Protein AF-A0A536YET8-F1 (afdb_monomer)

Foldseek 3Di:
DDDDDDPPPPPPPPQLDQDALVQKDCPPPDPVVSVVQRVVQQVVLLVQQQVPNDVHNNPRNSVSSNVSSVVSCVVVVIDGDDDPPD

pLDDT: mean 82.36, std 18.55, range [37.47, 97.88]

Structure (mmCIF, N/CA/C/O backbone):
data_AF-A0A536YET8-F1
#
_entry.id   AF-A0A536YET8-F1
#
loop_
_atom_site.group_PDB
_atom_site.id
_atom_site.type_symbol
_atom_site.label_atom_id
_atom_site.label_alt_id
_atom_site.label_comp_id
_atom_site.label_asym_id
_atom_site.label_entity_id
_atom_site.label_seq_id
_atom_site.pdbx_PDB_ins_code
_atom_site.Cartn_x
_atom_site.Cartn_y
_atom_site.Cartn_z
_atom_site.occupancy
_atom_site.B_iso_or_equiv
_atom_site.auth_seq_id
_atom_site.auth_comp_id
_atom_site.auth_asym_id
_atom_site.auth_atom_id
_atom_site.pdbx_PDB_model_num
ATOM 1 N N . MET A 1 1 ? -18.261 -30.785 -42.225 1.00 37.47 1 MET A N 1
ATOM 2 C CA . MET A 1 1 ? -17.484 -29.641 -42.746 1.00 37.47 1 MET A CA 1
ATOM 3 C C . MET A 1 1 ? -17.321 -28.639 -41.617 1.00 37.47 1 MET A C 1
ATOM 5 O O . MET A 1 1 ? -18.306 -28.328 -40.962 1.00 37.47 1 MET A O 1
ATOM 9 N N . LEU A 1 2 ? -16.072 -28.273 -41.330 1.00 46.66 2 LEU A N 1
ATOM 10 C CA . LEU A 1 2 ? -15.645 -27.356 -40.270 1.00 46.66 2 LEU A CA 1
ATOM 11 C C . LEU A 1 2 ? -16.185 -25.930 -40.472 1.00 46.66 2 LEU A C 1
ATOM 13 O O . LEU A 1 2 ? -16.163 -25.465 -41.606 1.00 46.66 2 LEU A O 1
ATOM 17 N N . ALA A 1 3 ? -16.521 -25.231 -39.376 1.00 44.75 3 ALA A N 1
ATOM 18 C CA . ALA A 1 3 ? -16.270 -23.788 -39.209 1.00 44.75 3 ALA A CA 1
ATOM 19 C C . ALA A 1 3 ? -16.529 -23.309 -37.754 1.00 44.75 3 ALA A C 1
ATOM 21 O O . ALA A 1 3 ? -17.606 -22.833 -37.418 1.00 44.75 3 ALA A O 1
ATOM 22 N N . LEU A 1 4 ? -15.517 -23.411 -36.888 1.00 57.25 4 LEU A N 1
ATOM 23 C CA . LEU A 1 4 ? -15.165 -22.363 -35.909 1.00 57.25 4 LEU A CA 1
ATOM 24 C C . LEU A 1 4 ? -13.885 -21.716 -36.481 1.00 57.25 4 LEU A C 1
ATOM 26 O O . LEU A 1 4 ? -13.134 -22.479 -37.096 1.00 57.25 4 LEU A O 1
ATOM 30 N N . PRO A 1 5 ? -13.558 -20.416 -36.288 1.00 56.44 5 PRO A N 1
ATOM 31 C CA . PRO A 1 5 ? -13.726 -19.689 -35.019 1.00 56.44 5 PRO A CA 1
ATOM 32 C C . PRO A 1 5 ? -13.941 -18.154 -35.137 1.00 56.44 5 PRO A C 1
ATOM 34 O O . PRO A 1 5 ? -13.566 -17.522 -36.115 1.00 56.44 5 PRO A O 1
ATOM 37 N N . ALA A 1 6 ? -14.434 -17.511 -34.077 1.00 51.75 6 ALA A N 1
ATOM 38 C CA . ALA A 1 6 ? -14.138 -16.094 -33.817 1.00 51.75 6 ALA A CA 1
ATOM 39 C C . ALA A 1 6 ? -14.284 -15.797 -32.318 1.00 51.75 6 ALA A C 1
ATOM 41 O O . ALA A 1 6 ? -15.166 -15.058 -31.889 1.00 51.75 6 ALA A O 1
ATOM 42 N N . LEU A 1 7 ? -13.421 -16.410 -31.500 1.00 56.00 7 LEU A N 1
ATOM 43 C CA . LEU A 1 7 ? -13.189 -15.913 -30.146 1.00 56.00 7 LEU A CA 1
ATOM 44 C C . LEU A 1 7 ? -12.406 -14.600 -30.290 1.00 56.00 7 LEU A C 1
ATOM 46 O O . LEU A 1 7 ? -11.184 -14.600 -30.442 1.00 56.00 7 LEU A O 1
ATOM 50 N N . LEU A 1 8 ? -13.122 -13.478 -30.322 1.00 53.50 8 LEU A N 1
ATOM 51 C CA . LEU A 1 8 ? -12.529 -12.154 -30.185 1.00 53.50 8 LEU A CA 1
ATOM 52 C C . LEU A 1 8 ? -11.967 -12.053 -28.765 1.00 53.50 8 LEU A C 1
ATOM 54 O O . LEU A 1 8 ? -12.698 -11.837 -27.800 1.00 53.50 8 LEU A O 1
ATOM 58 N N . PHE A 1 9 ? -10.656 -12.257 -28.648 1.00 48.97 9 PHE A N 1
ATOM 59 C CA . PHE A 1 9 ? -9.878 -11.878 -27.479 1.00 48.97 9 PHE A CA 1
ATOM 60 C C . PHE A 1 9 ? -10.040 -10.372 -27.277 1.00 48.97 9 PHE A C 1
ATOM 62 O O . PHE A 1 9 ? -9.348 -9.568 -27.900 1.00 48.97 9 PHE A O 1
ATOM 69 N N . VAL A 1 10 ? -10.956 -9.978 -26.395 1.00 52.59 10 VAL A N 1
ATOM 70 C CA . VAL A 1 10 ? -10.928 -8.639 -25.818 1.00 52.59 10 VAL A CA 1
ATOM 71 C C . VAL A 1 10 ? -9.767 -8.654 -24.833 1.00 52.59 10 VAL A C 1
ATOM 73 O O . VAL A 1 10 ? -9.917 -8.986 -23.659 1.00 52.59 10 VAL A O 1
ATOM 76 N N . ILE A 1 11 ? -8.569 -8.366 -25.343 1.00 48.03 11 ILE A N 1
ATOM 77 C CA . ILE A 1 11 ? -7.432 -7.964 -24.524 1.00 48.03 11 ILE A CA 1
ATOM 78 C C . ILE A 1 11 ? -7.849 -6.613 -23.954 1.00 48.03 11 ILE A C 1
ATOM 80 O O . ILE A 1 11 ? -7.584 -5.564 -24.538 1.00 48.03 11 ILE A O 1
ATOM 84 N N . GLY A 1 12 ? -8.608 -6.638 -22.856 1.00 46.22 12 GLY A N 1
ATOM 85 C CA . GLY A 1 12 ? -8.803 -5.447 -22.053 1.00 46.22 12 GLY A CA 1
ATOM 86 C C . GLY A 1 12 ? -7.412 -4.898 -21.781 1.00 46.22 12 GLY A C 1
ATOM 87 O O . GLY A 1 12 ? -6.524 -5.661 -21.396 1.00 46.22 12 GLY A O 1
ATOM 88 N N . CYS A 1 13 ? -7.197 -3.613 -22.055 1.00 48.66 13 CYS A N 1
ATOM 89 C CA . CYS A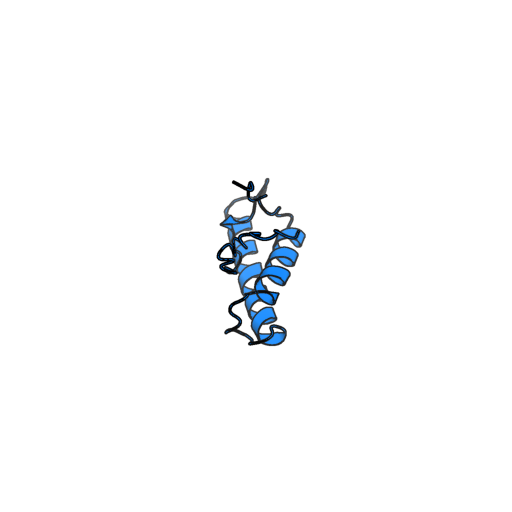 1 13 ? -6.004 -2.913 -21.616 1.00 48.66 13 CYS A CA 1
ATOM 90 C C . CYS A 1 13 ? -5.923 -3.074 -20.096 1.00 48.66 13 CYS A C 1
ATOM 92 O O . CYS A 1 13 ? -6.473 -2.269 -19.349 1.00 48.66 13 CYS A O 1
ATOM 94 N N . ALA A 1 14 ? -5.268 -4.137 -19.634 1.00 49.09 14 ALA A N 1
ATOM 95 C CA . ALA A 1 14 ? -4.866 -4.323 -18.260 1.00 49.09 14 ALA A CA 1
ATOM 96 C C . ALA A 1 14 ? -3.719 -3.343 -18.038 1.00 49.09 14 ALA A C 1
ATOM 98 O O . ALA A 1 14 ? -2.550 -3.721 -17.955 1.00 49.09 14 ALA A O 1
ATOM 99 N N . THR A 1 15 ? -4.048 -2.049 -18.018 1.00 51.06 15 THR A N 1
ATOM 100 C CA . THR A 1 15 ? -3.163 -1.046 -17.459 1.00 51.06 15 THR A CA 1
ATOM 101 C C . THR A 1 15 ? -2.950 -1.510 -16.029 1.00 51.06 15 THR A C 1
ATOM 103 O O . THR A 1 15 ? -3.852 -1.518 -15.191 1.00 51.06 15 THR A O 1
ATOM 106 N N . SER A 1 16 ? -1.771 -2.066 -15.785 1.00 69.06 16 SER A N 1
ATOM 107 C CA . SER A 1 16 ? -1.416 -2.654 -14.503 1.00 69.06 16 SER A CA 1
ATOM 108 C C . SER A 1 16 ? -1.008 -1.507 -13.589 1.00 69.06 16 SER A C 1
ATOM 110 O O . SER A 1 16 ? 0.141 -1.397 -13.179 1.00 69.06 16 SER A O 1
ATOM 112 N N . ALA A 1 17 ? -1.935 -0.567 -13.399 1.00 83.69 17 ALA A N 1
ATOM 113 C CA . ALA A 1 17 ? -1.699 0.648 -12.653 1.00 83.69 17 ALA A CA 1
ATOM 114 C C . ALA A 1 17 ? -1.286 0.287 -11.224 1.00 83.69 17 ALA A C 1
ATOM 116 O O . ALA A 1 17 ? -1.767 -0.697 -10.644 1.00 83.69 17 ALA A O 1
ATOM 117 N N . ALA A 1 18 ? -0.384 1.091 -10.668 1.00 88.50 18 ALA A N 1
ATOM 118 C CA . ALA A 1 18 ? -0.072 1.031 -9.254 1.00 88.50 18 ALA A CA 1
ATOM 119 C C . ALA A 1 18 ? -1.350 1.284 -8.443 1.00 88.50 18 ALA A C 1
ATOM 121 O O . ALA A 1 18 ? -2.098 2.223 -8.722 1.00 88.50 18 ALA A O 1
ATOM 122 N N . ARG A 1 19 ? -1.596 0.437 -7.445 1.00 91.12 19 ARG A N 1
ATOM 123 C CA . ARG A 1 19 ? -2.699 0.593 -6.495 1.00 91.12 19 ARG A CA 1
ATOM 124 C C . ARG A 1 19 ? -2.546 1.875 -5.693 1.00 91.12 19 ARG A C 1
ATOM 126 O O . ARG A 1 19 ? -1.436 2.267 -5.330 1.00 91.12 19 ARG A O 1
ATOM 133 N N . THR A 1 20 ? -3.675 2.490 -5.374 1.00 93.44 20 THR A N 1
ATOM 134 C CA . THR A 1 20 ? -3.727 3.704 -4.555 1.00 93.44 20 THR A CA 1
ATOM 135 C C . THR A 1 20 ? -4.800 3.587 -3.478 1.00 93.44 20 THR A C 1
ATOM 137 O O . THR A 1 20 ? -5.596 2.646 -3.466 1.00 93.44 20 THR A O 1
ATOM 140 N N . ALA A 1 21 ? -4.865 4.581 -2.587 1.00 93.25 21 ALA A N 1
ATOM 141 C CA . ALA A 1 21 ? -5.927 4.699 -1.590 1.00 93.25 21 ALA A CA 1
ATOM 142 C C . ALA A 1 21 ? -7.341 4.642 -2.191 1.00 93.25 21 A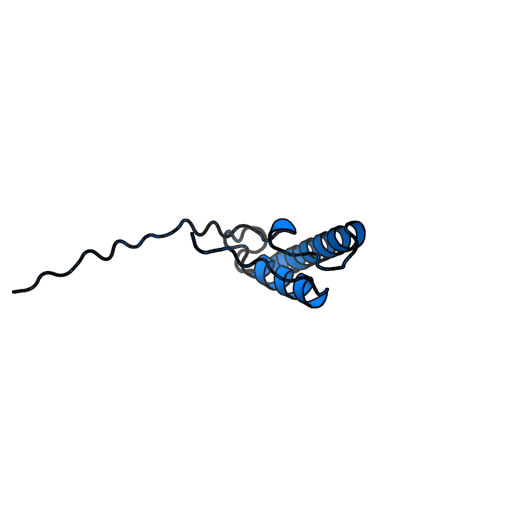LA A C 1
ATOM 144 O O . ALA A 1 21 ? -8.270 4.214 -1.509 1.00 93.25 21 ALA A O 1
ATOM 145 N N . ASP A 1 22 ? -7.524 5.056 -3.449 1.00 93.31 22 ASP A N 1
ATOM 146 C CA . ASP A 1 22 ? -8.842 5.074 -4.086 1.00 93.31 22 ASP A CA 1
ATOM 147 C C . ASP A 1 22 ? -9.393 3.668 -4.339 1.00 93.31 22 ASP A C 1
ATOM 149 O O . ASP A 1 22 ? -10.612 3.498 -4.417 1.00 93.31 22 ASP A O 1
ATOM 153 N N . ASP A 1 23 ? -8.522 2.656 -4.384 1.00 94.12 23 ASP A N 1
ATOM 154 C CA . ASP A 1 23 ? -8.905 1.250 -4.492 1.00 94.12 23 ASP A CA 1
ATOM 155 C C . ASP A 1 23 ? -9.390 0.654 -3.149 1.00 94.12 23 ASP A C 1
ATOM 157 O O . ASP A 1 23 ? -9.771 -0.519 -3.118 1.00 94.12 23 ASP A O 1
ATOM 161 N N . TYR A 1 24 ? -9.393 1.415 -2.043 1.00 95.12 24 TYR A N 1
ATOM 162 C 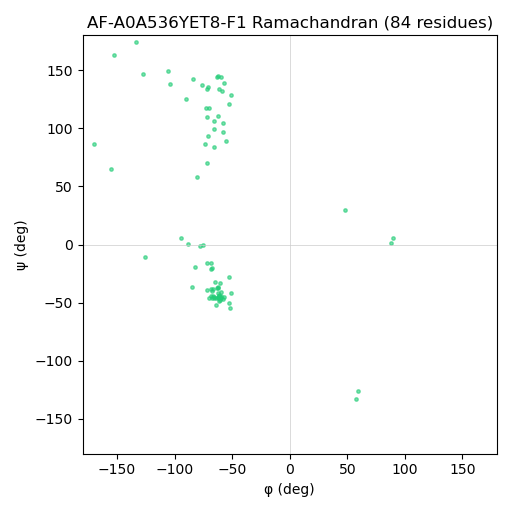CA . TYR A 1 24 ? -9.681 0.911 -0.691 1.00 95.12 24 TYR A CA 1
ATOM 163 C C . TYR A 1 24 ? -10.771 1.698 0.039 1.00 95.12 24 TYR A C 1
ATOM 165 O O . TYR A 1 24 ? -10.911 2.914 -0.101 1.00 95.12 24 TYR A O 1
ATOM 173 N N . GLU A 1 25 ? -11.537 0.977 0.852 1.00 94.94 25 GLU A N 1
ATOM 174 C CA . GLU A 1 25 ? -12.504 1.518 1.797 1.00 94.94 25 GLU A CA 1
ATOM 175 C C . GLU A 1 25 ? -11.832 1.775 3.156 1.00 94.94 25 GLU A C 1
ATOM 177 O O . GLU A 1 25 ? -11.275 0.840 3.746 1.00 94.94 25 GLU A O 1
ATOM 182 N N . PRO A 1 26 ? -11.906 3.008 3.696 1.00 92.94 26 PRO A N 1
ATOM 183 C CA . PRO A 1 26 ? -11.357 3.334 5.012 1.00 92.94 26 PRO A CA 1
ATOM 184 C C . PRO A 1 26 ? -12.173 2.739 6.173 1.00 92.94 26 PRO A C 1
ATOM 186 O O . PRO A 1 26 ? -11.688 2.691 7.304 1.00 92.94 26 PRO A O 1
ATOM 189 N N . GLY A 1 27 ? -13.412 2.296 5.924 1.00 90.44 27 GLY A N 1
ATOM 190 C CA . GLY A 1 27 ? -14.308 1.783 6.960 1.00 90.44 27 GLY A CA 1
ATOM 191 C C . GLY A 1 27 ? -14.575 2.827 8.048 1.00 90.44 27 GLY A C 1
ATOM 192 O O . GLY A 1 27 ? -14.979 3.949 7.756 1.00 90.44 27 GLY A O 1
ATOM 193 N N . SER A 1 28 ? -14.332 2.460 9.308 1.00 92.12 28 SER A N 1
ATOM 194 C CA . SER A 1 28 ? -14.482 3.348 10.469 1.00 92.12 28 SER A CA 1
ATOM 195 C C . SER A 1 28 ? -13.226 4.163 10.803 1.00 92.12 28 SER A C 1
ATOM 197 O O . SER A 1 28 ? -13.227 4.897 11.792 1.00 92.12 28 SER A O 1
ATOM 199 N N . ALA A 1 29 ? -12.134 4.023 10.043 1.00 94.38 29 ALA A N 1
ATOM 200 C CA . ALA A 1 29 ? -10.897 4.733 10.339 1.00 94.38 29 ALA A CA 1
ATOM 201 C C . ALA A 1 29 ? -11.038 6.241 10.054 1.00 94.38 29 ALA A C 1
ATOM 203 O O . ALA A 1 29 ? -11.532 6.627 8.988 1.00 94.38 29 ALA A O 1
ATOM 204 N N . PRO A 1 30 ? -10.552 7.122 10.949 1.00 95.75 30 PRO A N 1
ATOM 205 C CA . PRO A 1 30 ? -10.481 8.549 10.667 1.00 95.75 30 PRO A CA 1
ATOM 206 C C . PRO A 1 30 ? -9.661 8.821 9.404 1.00 95.75 30 PRO A C 1
ATOM 208 O O . PRO A 1 30 ? -8.587 8.246 9.211 1.00 95.75 30 PRO A O 1
ATOM 211 N N . ARG A 1 31 ? -10.120 9.761 8.569 1.00 93.88 31 ARG A N 1
ATOM 212 C CA . ARG A 1 31 ? -9.451 10.092 7.300 1.00 93.88 31 ARG A CA 1
ATOM 213 C C . ARG A 1 31 ? -7.945 10.381 7.442 1.00 93.88 31 ARG A C 1
ATOM 215 O O . ARG A 1 31 ? -7.198 9.874 6.607 1.00 93.88 31 ARG A O 1
ATOM 222 N N . PRO A 1 32 ? -7.464 11.119 8.465 1.00 96.00 32 PRO A N 1
ATOM 223 C CA . PRO A 1 32 ? -6.028 11.352 8.635 1.00 96.00 32 PRO A CA 1
ATOM 224 C C . PRO A 1 32 ? -5.225 10.065 8.867 1.00 96.00 32 PRO A C 1
ATOM 226 O O . PRO A 1 32 ? -4.123 9.926 8.341 1.00 96.00 32 PRO A O 1
ATOM 229 N N . GLN A 1 33 ? -5.789 9.112 9.615 1.00 96.38 33 GLN A N 1
ATOM 230 C CA . GLN A 1 33 ? -5.153 7.822 9.875 1.00 96.38 33 GLN A CA 1
ATOM 231 C C . GLN A 1 33 ? -5.075 6.989 8.590 1.00 96.38 33 GLN A C 1
ATOM 233 O O . GLN A 1 33 ? -4.000 6.513 8.237 1.00 96.38 33 GLN A O 1
ATOM 238 N N . PHE A 1 34 ? -6.175 6.920 7.835 1.00 97.19 34 PHE A N 1
ATOM 239 C CA . PHE A 1 34 ? -6.214 6.228 6.545 1.00 97.19 34 PHE A CA 1
ATOM 240 C C . PHE A 1 34 ? -5.173 6.762 5.553 1.00 97.19 34 PHE A C 1
ATOM 242 O O . PHE A 1 34 ? -4.466 5.985 4.916 1.00 97.19 34 PHE A O 1
ATOM 249 N N . VAL A 1 35 ? -5.041 8.088 5.440 1.00 96.25 35 VAL A N 1
ATOM 250 C CA . VAL A 1 35 ? -4.050 8.714 4.548 1.00 96.25 35 VAL A CA 1
ATOM 251 C C . VAL A 1 35 ? -2.626 8.350 4.970 1.00 96.25 35 VAL A C 1
ATOM 253 O O . VAL A 1 35 ? -1.826 7.940 4.129 1.00 96.25 35 VAL A O 1
ATOM 256 N N . LYS A 1 36 ? -2.324 8.435 6.270 1.00 97.19 36 LYS A N 1
ATOM 257 C CA . LYS A 1 36 ? -1.004 8.094 6.814 1.00 97.19 36 LYS A CA 1
ATOM 258 C C . LYS A 1 36 ? -0.634 6.630 6.560 1.00 97.19 36 LYS A C 1
ATOM 260 O O . LYS A 1 36 ? 0.506 6.340 6.180 1.00 97.19 36 LYS A O 1
ATOM 265 N N . ASP A 1 37 ? -1.577 5.718 6.764 1.00 97.06 37 ASP A N 1
ATOM 266 C CA . ASP A 1 37 ? -1.351 4.289 6.549 1.00 97.06 37 ASP A CA 1
ATOM 267 C C . ASP A 1 37 ? -1.167 3.980 5.066 1.00 97.06 37 ASP A C 1
ATOM 269 O O . ASP A 1 37 ? -0.200 3.315 4.702 1.00 97.06 37 ASP A O 1
ATOM 273 N N . ASN A 1 38 ? -2.006 4.556 4.200 1.00 96.38 38 ASN A N 1
ATOM 274 C CA . ASN A 1 38 ? -1.850 4.471 2.750 1.00 96.38 38 ASN A CA 1
ATOM 275 C C . ASN A 1 38 ? -0.449 4.899 2.290 1.00 96.38 38 ASN A C 1
ATOM 277 O O . ASN A 1 38 ? 0.207 4.170 1.547 1.00 96.38 38 ASN A O 1
ATOM 281 N N . GLU A 1 39 ? 0.034 6.062 2.733 1.00 97.31 39 GLU A N 1
ATOM 282 C CA . GLU A 1 39 ? 1.367 6.536 2.352 1.00 97.31 39 GLU A CA 1
ATOM 283 C C . GLU A 1 39 ? 2.474 5.604 2.849 1.00 97.31 39 GLU A C 1
ATOM 285 O O . GLU A 1 39 ? 3.477 5.386 2.167 1.00 97.31 39 GLU A O 1
ATOM 290 N N . THR A 1 40 ? 2.306 5.054 4.050 1.00 97.88 40 THR A N 1
ATOM 291 C CA . THR A 1 40 ? 3.260 4.111 4.636 1.00 97.88 40 THR A CA 1
ATOM 292 C C . THR A 1 40 ? 3.297 2.813 3.834 1.00 97.88 40 THR A C 1
ATOM 294 O O . THR A 1 40 ? 4.382 2.358 3.469 1.00 97.88 40 THR A O 1
ATOM 297 N N . CYS A 1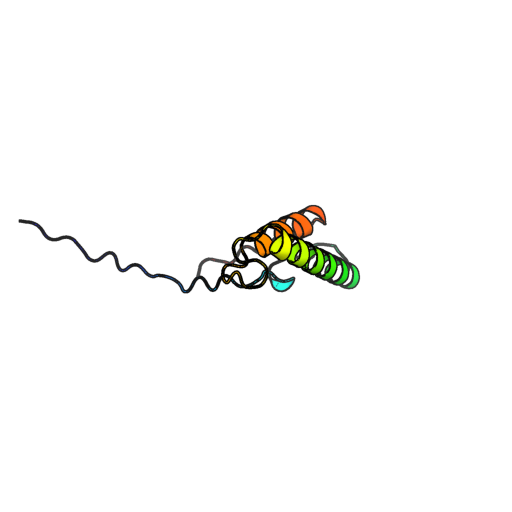 41 ? 2.132 2.278 3.465 1.00 97.56 41 CYS A N 1
ATOM 298 C CA . CYS A 1 41 ? 2.018 1.109 2.602 1.00 97.56 41 CYS A CA 1
ATOM 299 C C . CYS A 1 41 ? 2.605 1.359 1.206 1.00 97.56 41 CYS A C 1
ATOM 301 O O . CYS A 1 41 ? 3.336 0.511 0.699 1.00 97.56 41 CYS A O 1
ATOM 303 N N . ALA A 1 42 ? 2.365 2.528 0.603 1.00 96.88 42 ALA A N 1
ATOM 304 C CA . ALA A 1 42 ? 2.939 2.900 -0.692 1.00 96.88 42 ALA A CA 1
ATOM 305 C C . ALA A 1 42 ? 4.472 2.967 -0.652 1.00 96.88 42 ALA A C 1
ATOM 307 O O . ALA A 1 42 ? 5.147 2.421 -1.530 1.00 96.88 42 ALA A O 1
ATOM 308 N N . ARG A 1 43 ? 5.042 3.592 0.388 1.00 97.12 43 ARG A N 1
ATOM 309 C CA . ARG A 1 43 ? 6.498 3.657 0.580 1.00 97.12 43 ARG A CA 1
ATOM 310 C C . ARG A 1 43 ? 7.106 2.262 0.719 1.00 97.12 43 ARG A C 1
ATOM 312 O O . ARG A 1 43 ? 8.070 1.955 0.020 1.00 97.12 43 ARG A O 1
ATOM 319 N N . GLN A 1 44 ? 6.522 1.408 1.559 1.00 96.31 44 GLN A N 1
ATOM 320 C CA . GLN A 1 44 ? 7.025 0.048 1.760 1.00 96.31 44 GLN A CA 1
ATOM 321 C C . GLN A 1 44 ? 6.919 -0.792 0.480 1.00 96.31 44 GLN A C 1
ATOM 323 O O . GLN A 1 44 ? 7.902 -1.392 0.055 1.00 96.31 44 GLN A O 1
ATOM 328 N N . ALA A 1 4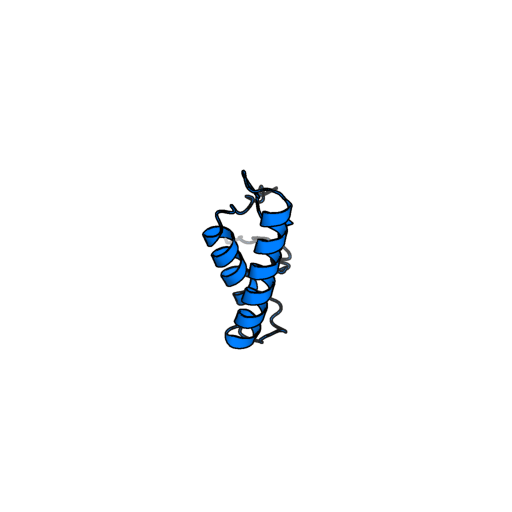5 ? 5.773 -0.746 -0.200 1.00 95.50 45 ALA A N 1
ATOM 329 C CA . ALA A 1 45 ? 5.564 -1.451 -1.460 1.00 95.50 45 ALA A CA 1
ATOM 330 C C . ALA A 1 45 ? 6.539 -1.007 -2.565 1.00 95.50 45 ALA A C 1
ATOM 332 O O . ALA A 1 45 ? 6.959 -1.825 -3.381 1.00 95.50 45 ALA A O 1
ATOM 333 N N . THR A 1 46 ? 6.940 0.268 -2.575 1.00 93.50 46 THR A N 1
ATOM 334 C CA . THR A 1 46 ? 7.957 0.793 -3.503 1.00 93.50 46 THR A CA 1
ATOM 335 C C . THR A 1 46 ? 9.335 0.197 -3.214 1.00 93.50 46 THR A C 1
ATOM 337 O O . THR A 1 46 ? 10.036 -0.226 -4.133 1.00 93.50 46 THR A O 1
ATOM 340 N N . ILE A 1 47 ? 9.720 0.119 -1.937 1.00 94.88 47 ILE A N 1
ATOM 341 C CA . ILE A 1 47 ? 10.973 -0.522 -1.512 1.00 94.88 47 ILE A CA 1
ATOM 342 C C . ILE A 1 47 ? 10.964 -2.005 -1.902 1.00 94.88 47 ILE A C 1
ATOM 344 O O . ILE A 1 47 ? 11.942 -2.503 -2.463 1.00 94.88 47 ILE A O 1
ATOM 348 N N . ASP A 1 48 ? 9.850 -2.696 -1.672 1.00 92.81 48 ASP A N 1
ATOM 349 C CA . ASP A 1 48 ? 9.715 -4.115 -1.994 1.00 92.81 48 ASP A CA 1
ATOM 350 C C . ASP A 1 48 ? 9.716 -4.373 -3.506 1.00 92.81 48 ASP A C 1
ATOM 352 O O . ASP A 1 48 ? 10.348 -5.323 -3.962 1.00 92.81 48 ASP A O 1
ATOM 356 N N . GLN A 1 49 ? 9.086 -3.509 -4.307 1.00 92.44 49 GLN A N 1
ATOM 357 C CA . GLN A 1 49 ? 9.162 -3.569 -5.769 1.00 92.44 49 GLN A CA 1
ATOM 358 C C . GLN A 1 49 ? 10.607 -3.422 -6.254 1.00 92.44 49 GLN A C 1
ATOM 360 O O . GLN A 1 49 ? 11.060 -4.210 -7.080 1.00 92.44 49 GLN A O 1
ATOM 365 N N . ARG A 1 50 ? 11.362 -2.459 -5.713 1.00 90.81 50 ARG A N 1
ATOM 366 C CA . ARG A 1 50 ? 12.780 -2.270 -6.060 1.00 90.81 50 ARG A CA 1
ATOM 367 C C . ARG A 1 50 ? 13.638 -3.479 -5.688 1.00 90.81 50 ARG A C 1
ATOM 369 O O . ARG A 1 50 ? 14.576 -3.801 -6.409 1.00 90.81 50 ARG A O 1
ATOM 376 N N . ARG A 1 51 ? 13.332 -4.136 -4.566 1.00 90.31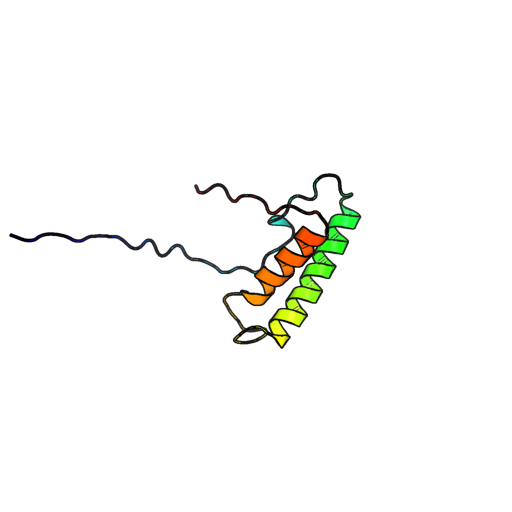 51 ARG A N 1
ATOM 377 C CA . ARG A 1 51 ? 14.129 -5.248 -4.031 1.00 90.31 51 ARG A CA 1
ATOM 378 C C . ARG A 1 51 ? 13.772 -6.609 -4.630 1.00 90.31 51 ARG A C 1
ATOM 380 O O . ARG A 1 51 ? 14.659 -7.441 -4.794 1.00 90.31 51 ARG A O 1
ATOM 387 N N . PHE A 1 52 ? 12.494 -6.849 -4.907 1.00 87.81 52 PHE A N 1
ATOM 388 C CA . PHE A 1 52 ? 11.961 -8.174 -5.244 1.00 87.81 52 PHE A CA 1
ATOM 389 C C . PHE A 1 52 ? 11.193 -8.217 -6.574 1.00 87.81 52 PHE A C 1
ATOM 391 O O . PHE A 1 52 ? 10.829 -9.299 -7.031 1.00 87.81 52 PHE A O 1
ATOM 398 N N . GLY A 1 53 ? 10.892 -7.070 -7.186 1.00 84.50 53 GLY A N 1
ATOM 399 C CA . GLY A 1 53 ? 10.176 -6.987 -8.458 1.00 84.50 53 GLY A CA 1
ATOM 400 C C . GLY A 1 53 ? 11.052 -7.341 -9.657 1.00 84.50 53 GLY A C 1
ATOM 401 O O . GLY A 1 53 ? 12.195 -6.895 -9.767 1.00 84.50 53 GLY A O 1
ATOM 402 N N . ILE A 1 54 ? 10.502 -8.118 -10.594 1.00 78.56 54 ILE A N 1
ATOM 403 C CA . ILE A 1 54 ? 11.153 -8.392 -11.881 1.00 78.56 54 ILE A CA 1
ATOM 404 C C . ILE A 1 54 ? 11.127 -7.094 -12.694 1.00 78.56 54 ILE A C 1
ATOM 406 O O . ILE A 1 54 ? 10.058 -6.586 -13.003 1.00 78.56 54 ILE A O 1
ATOM 410 N N . GLY A 1 55 ? 12.299 -6.541 -13.017 1.00 78.69 55 GLY A N 1
ATOM 411 C CA . GLY A 1 55 ? 12.409 -5.214 -13.642 1.00 78.69 55 GLY A CA 1
ATOM 412 C C . GLY A 1 55 ? 12.481 -4.046 -12.648 1.00 78.69 55 GLY A C 1
ATOM 413 O O . GLY A 1 55 ? 12.600 -2.896 -13.070 1.00 78.69 55 GLY A O 1
ATOM 414 N N . GLY A 1 56 ? 12.474 -4.324 -11.336 1.00 79.69 56 GLY A N 1
ATOM 415 C CA . GLY A 1 56 ? 12.657 -3.323 -10.285 1.00 79.69 56 GLY A CA 1
ATOM 416 C C . GLY A 1 56 ? 11.622 -2.200 -10.360 1.00 79.69 56 GLY A C 1
ATOM 417 O O . GLY A 1 56 ? 10.428 -2.449 -10.499 1.00 79.69 56 GLY A O 1
ATOM 418 N N . GLU A 1 57 ? 12.082 -0.953 -10.275 1.00 73.06 57 GLU A N 1
ATOM 419 C CA . GLU A 1 57 ? 11.232 0.247 -10.343 1.00 73.06 57 GLU A CA 1
ATOM 420 C C . GLU A 1 57 ? 10.580 0.473 -11.715 1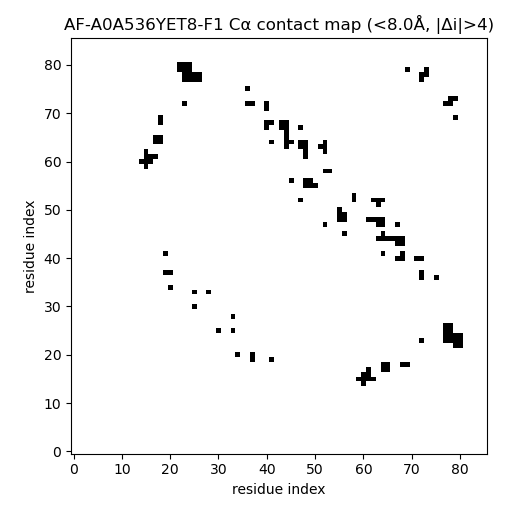.00 73.06 57 GLU A C 1
ATOM 422 O O . GLU A 1 57 ? 9.574 1.164 -11.808 1.00 73.06 57 GLU A O 1
ATOM 427 N N . MET A 1 58 ? 11.133 -0.129 -12.771 1.00 75.25 58 MET A N 1
ATOM 428 C CA . MET A 1 58 ? 10.671 0.027 -14.155 1.00 75.25 58 MET A CA 1
ATOM 429 C C . MET A 1 58 ? 9.698 -1.082 -14.580 1.00 75.25 58 MET A C 1
ATOM 431 O O . MET A 1 58 ? 9.343 -1.161 -15.754 1.00 75.25 58 MET A O 1
ATOM 435 N N . ASP A 1 59 ? 9.294 -1.960 -13.659 1.00 79.56 59 ASP A N 1
ATOM 436 C CA . ASP A 1 59 ? 8.333 -3.029 -13.926 1.00 79.56 59 ASP A CA 1
ATOM 437 C C . ASP A 1 59 ? 6.968 -2.440 -14.327 1.00 79.56 59 ASP A C 1
ATOM 439 O O . ASP A 1 59 ? 6.253 -1.899 -13.476 1.00 79.56 59 ASP A O 1
ATOM 443 N N . PRO A 1 60 ? 6.547 -2.580 -15.597 1.00 78.19 60 PRO A N 1
ATOM 444 C CA . PRO A 1 60 ? 5.302 -1.986 -16.071 1.00 78.19 60 PRO A CA 1
ATOM 445 C C . PRO A 1 60 ? 4.065 -2.653 -15.454 1.00 78.19 60 PRO A C 1
ATOM 447 O O . PRO A 1 60 ? 2.969 -2.093 -15.511 1.00 78.19 60 PRO A O 1
ATOM 450 N N . THR A 1 61 ? 4.216 -3.842 -14.861 1.00 85.12 61 THR A N 1
ATOM 451 C CA . THR A 1 61 ? 3.109 -4.590 -14.257 1.00 85.12 61 THR A CA 1
ATOM 452 C C . THR A 1 61 ? 2.767 -4.116 -12.846 1.00 85.12 61 THR A C 1
ATOM 454 O O . THR A 1 61 ? 1.684 -4.421 -12.344 1.00 85.12 61 THR A O 1
ATOM 457 N N . HIS A 1 62 ? 3.691 -3.411 -12.179 1.00 88.56 62 HIS A N 1
ATOM 458 C CA . HIS A 1 62 ? 3.592 -3.061 -10.758 1.00 88.56 62 HIS A CA 1
ATOM 459 C C . HIS A 1 62 ? 3.215 -4.270 -9.881 1.00 88.56 62 HIS A C 1
ATOM 461 O O . HIS A 1 62 ? 2.532 -4.125 -8.866 1.00 88.56 62 HIS A O 1
ATOM 467 N N . GLY A 1 63 ? 3.591 -5.489 -10.286 1.00 89.69 63 GLY A N 1
ATOM 468 C CA . GLY A 1 63 ? 3.048 -6.718 -9.711 1.00 89.69 63 GLY A CA 1
ATOM 469 C C . GLY A 1 63 ? 3.436 -6.896 -8.245 1.00 89.69 63 GLY A C 1
ATOM 470 O O . GLY A 1 63 ? 2.580 -7.187 -7.400 1.00 89.69 63 GLY A O 1
ATOM 471 N N . THR A 1 64 ? 4.715 -6.676 -7.930 1.00 92.62 64 THR A N 1
ATOM 472 C CA . THR A 1 64 ? 5.221 -6.750 -6.554 1.00 92.62 64 THR A CA 1
ATOM 473 C C . THR A 1 64 ? 4.690 -5.588 -5.722 1.00 92.62 64 THR A C 1
ATOM 475 O O . THR A 1 64 ? 4.164 -5.833 -4.637 1.00 92.62 64 THR A O 1
ATOM 478 N N . PHE A 1 65 ? 4.725 -4.361 -6.246 1.00 94.25 65 PHE A N 1
ATOM 479 C CA . PHE A 1 65 ? 4.159 -3.179 -5.597 1.00 94.25 65 PHE A CA 1
ATOM 480 C C . PHE A 1 65 ? 2.706 -3.435 -5.192 1.00 94.25 65 PHE A C 1
ATOM 482 O O . PHE A 1 65 ? 2.356 -3.354 -4.019 1.00 94.25 65 PHE A O 1
ATOM 489 N N . ASN A 1 66 ? 1.871 -3.840 -6.149 1.00 94.06 66 ASN A N 1
ATOM 490 C CA . ASN A 1 66 ? 0.451 -4.060 -5.932 1.00 94.06 66 ASN A CA 1
ATOM 491 C C . ASN A 1 66 ? 0.213 -5.128 -4.865 1.00 94.06 66 ASN A C 1
ATOM 493 O O . ASN A 1 66 ? -0.622 -4.931 -3.979 1.00 94.06 66 ASN A O 1
ATOM 497 N N . ARG A 1 67 ? 0.947 -6.246 -4.919 1.00 93.69 67 ARG A N 1
ATOM 498 C CA . ARG A 1 67 ? 0.835 -7.325 -3.929 1.00 93.69 67 ARG A CA 1
ATOM 499 C C . ARG A 1 67 ? 1.187 -6.844 -2.520 1.00 93.69 67 ARG A C 1
ATOM 501 O O . ARG A 1 67 ? 0.424 -7.116 -1.597 1.00 93.69 67 ARG A O 1
ATOM 508 N N . MET A 1 68 ? 2.309 -6.144 -2.361 1.00 96.00 68 MET A N 1
ATOM 509 C CA . MET A 1 68 ? 2.776 -5.697 -1.044 1.00 96.00 68 MET A CA 1
ATOM 510 C C . MET A 1 68 ? 1.910 -4.574 -0.484 1.00 96.00 68 MET A C 1
ATOM 512 O O . MET A 1 68 ? 1.554 -4.596 0.693 1.00 96.00 68 MET A O 1
ATOM 516 N N . TYR A 1 69 ? 1.484 -3.650 -1.342 1.00 96.50 69 TYR A N 1
ATOM 517 C CA . TYR A 1 69 ? 0.546 -2.596 -0.985 1.00 96.50 69 TYR A CA 1
ATOM 518 C C . TYR A 1 69 ? -0.774 -3.180 -0.455 1.00 96.50 69 TYR A C 1
ATOM 520 O O . TYR A 1 69 ? -1.242 -2.789 0.609 1.00 96.50 69 TYR A O 1
ATOM 528 N N . ASP A 1 70 ? -1.335 -4.180 -1.143 1.00 96.06 70 ASP A N 1
ATOM 529 C CA . ASP A 1 70 ? -2.592 -4.829 -0.740 1.00 96.06 70 ASP A CA 1
ATOM 530 C C . ASP A 1 70 ? -2.455 -5.619 0.561 1.00 96.06 70 ASP A C 1
ATOM 532 O O . ASP A 1 70 ? -3.331 -5.550 1.420 1.00 96.06 70 ASP A O 1
ATOM 536 N N . ALA A 1 71 ? -1.334 -6.318 0.750 1.00 96.50 71 ALA A N 1
ATOM 537 C CA . ALA A 1 71 ? -1.043 -6.989 2.012 1.00 96.50 71 ALA A CA 1
ATOM 538 C C . ALA A 1 71 ? -0.976 -5.991 3.180 1.00 96.50 71 ALA A C 1
ATOM 540 O O . ALA A 1 71 ? -1.586 -6.233 4.221 1.00 96.50 71 ALA A O 1
ATOM 541 N N . CYS A 1 72 ? -0.296 -4.857 2.989 1.00 97.69 72 CYS A N 1
ATOM 542 C CA . CYS A 1 72 ? -0.182 -3.807 3.998 1.00 97.69 72 CYS A CA 1
ATOM 543 C C . CYS A 1 72 ? -1.541 -3.175 4.323 1.00 97.69 72 CYS A C 1
ATOM 545 O O . CYS A 1 72 ? -1.954 -3.173 5.481 1.00 97.69 72 CYS A O 1
ATOM 547 N N . MET A 1 73 ? -2.289 -2.734 3.307 1.00 97.62 73 MET A N 1
ATOM 548 C CA . MET A 1 73 ? -3.601 -2.112 3.504 1.00 97.62 73 MET A CA 1
ATOM 549 C C . MET A 1 73 ? -4.581 -3.054 4.213 1.00 97.62 73 MET A C 1
ATOM 551 O O . MET A 1 73 ? -5.288 -2.637 5.130 1.00 97.62 73 MET A O 1
ATOM 555 N N . ARG A 1 74 ? -4.584 -4.343 3.848 1.00 95.56 74 ARG A N 1
ATOM 556 C CA . ARG A 1 74 ? -5.406 -5.357 4.522 1.00 95.56 74 ARG A CA 1
ATOM 557 C C . ARG A 1 74 ? -4.965 -5.615 5.960 1.00 95.56 74 ARG A C 1
ATOM 559 O O . ARG A 1 74 ? -5.826 -5.809 6.814 1.00 95.56 74 ARG A O 1
ATOM 566 N N . ALA A 1 75 ? -3.661 -5.620 6.238 1.00 96.19 75 ALA A N 1
ATOM 567 C CA . ALA A 1 75 ? -3.137 -5.766 7.597 1.00 96.19 75 ALA A CA 1
ATOM 568 C C . ALA A 1 75 ? -3.517 -4.573 8.492 1.00 96.19 75 ALA A C 1
ATOM 570 O O . ALA A 1 75 ? -3.780 -4.758 9.676 1.00 96.19 75 ALA A O 1
ATOM 571 N N . SER A 1 76 ? -3.631 -3.375 7.913 1.00 94.88 76 SER A N 1
ATOM 572 C CA . SER A 1 76 ? -4.159 -2.175 8.576 1.00 94.88 76 SER A CA 1
ATOM 573 C C . SER A 1 76 ? -5.688 -2.166 8.730 1.00 94.88 76 SER A C 1
ATOM 575 O O . SER A 1 76 ? -6.238 -1.225 9.294 1.00 94.88 76 SER A O 1
ATOM 577 N N . GLY A 1 77 ? -6.390 -3.202 8.256 1.00 95.62 77 GLY A N 1
ATOM 578 C CA . GLY A 1 77 ? -7.842 -3.343 8.390 1.00 95.62 77 GLY A CA 1
ATOM 579 C C . GLY A 1 77 ? -8.661 -2.720 7.256 1.00 95.62 77 GLY A C 1
ATOM 580 O O . GLY A 1 77 ? -9.889 -2.728 7.328 1.00 95.62 77 GLY A O 1
ATOM 581 N N . TYR A 1 78 ? -8.020 -2.219 6.197 1.00 96.38 78 TYR A N 1
ATOM 582 C CA . TYR A 1 78 ? -8.713 -1.641 5.046 1.00 96.38 78 TYR A CA 1
ATOM 583 C C . TYR A 1 78 ? -9.138 -2.716 4.052 1.00 96.38 78 TYR A C 1
ATOM 585 O O . TYR A 1 78 ? -8.423 -3.687 3.788 1.00 96.38 78 TYR A O 1
ATOM 593 N N . GLN A 1 79 ? -10.318 -2.531 3.465 1.00 94.56 79 GLN A N 1
ATOM 594 C CA . GLN A 1 79 ? -10.864 -3.471 2.493 1.00 94.56 79 GLN A CA 1
ATOM 595 C C . GLN A 1 79 ? -10.725 -2.920 1.085 1.00 94.56 79 GLN A C 1
ATOM 597 O O . GLN A 1 79 ? -10.977 -1.745 0.840 1.00 94.56 79 GLN A O 1
ATOM 602 N N . ARG A 1 80 ? -10.337 -3.776 0.141 1.00 93.12 80 ARG A N 1
ATOM 603 C CA . ARG A 1 80 ? -10.285 -3.38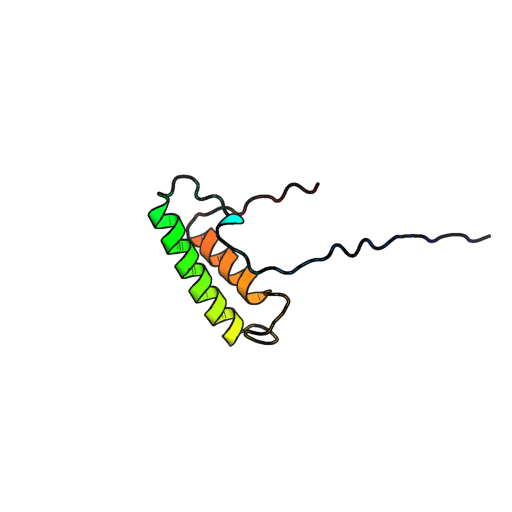9 -1.266 1.00 93.12 80 ARG A CA 1
ATOM 604 C C . ARG A 1 80 ? -11.705 -3.247 -1.807 1.00 93.12 80 ARG A C 1
ATOM 606 O O . ARG A 1 80 ? -12.524 -4.147 -1.612 1.00 93.12 80 ARG A O 1
ATOM 613 N N . LYS A 1 81 ? -11.972 -2.165 -2.533 1.00 91.50 81 LYS A N 1
ATOM 614 C CA . LYS A 1 81 ? -13.221 -1.987 -3.274 1.00 91.50 81 LYS A CA 1
ATOM 615 C C . LYS A 1 81 ? -13.343 -3.094 -4.314 1.00 91.50 81 LYS A C 1
ATOM 617 O O . LYS A 1 81 ? -12.390 -3.394 -5.041 1.00 91.50 81 LYS A O 1
ATOM 622 N N . GLN A 1 82 ? -14.517 -3.711 -4.391 1.00 79.62 82 GLN A N 1
ATOM 623 C CA . GLN A 1 82 ? -14.840 -4.569 -5.523 1.00 79.62 82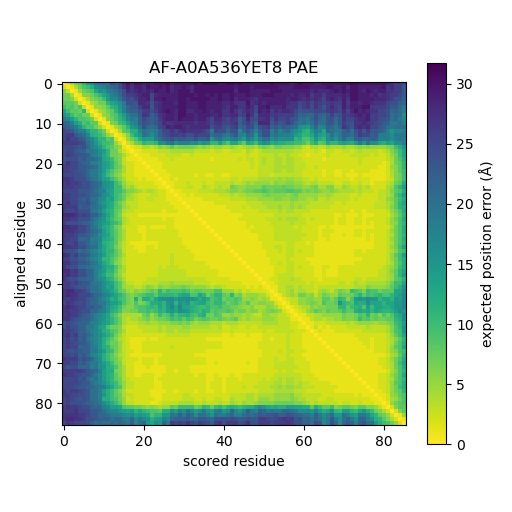 GLN A CA 1
ATOM 624 C C . GLN A 1 82 ? -15.071 -3.643 -6.716 1.00 79.62 82 GLN A C 1
ATOM 626 O O . GLN A 1 82 ? -15.959 -2.795 -6.673 1.00 79.62 82 GLN A O 1
ATOM 631 N N . LYS A 1 83 ? -14.250 -3.753 -7.763 1.00 63.56 83 LYS A N 1
ATOM 632 C CA . LYS A 1 83 ? -14.569 -3.091 -9.030 1.00 63.56 83 LYS A CA 1
ATOM 633 C C . LYS A 1 83 ? -15.733 -3.880 -9.617 1.00 63.56 83 LYS A C 1
ATOM 635 O O . LYS A 1 83 ? -15.546 -5.045 -9.962 1.00 63.56 83 LYS A O 1
ATOM 640 N N . GLU A 1 84 ? -16.928 -3.292 -9.642 1.00 48.78 84 GLU A N 1
ATOM 641 C CA . GLU A 1 84 ? -18.050 -3.864 -10.385 1.00 48.78 84 GLU A CA 1
ATOM 642 C C . GLU A 1 84 ? -17.570 -4.108 -11.818 1.00 48.78 84 GLU A C 1
ATOM 644 O O . GLU A 1 84 ? -17.079 -3.195 -12.486 1.00 48.78 84 GLU A O 1
ATOM 649 N N . ALA A 1 85 ? -17.625 -5.364 -12.260 1.00 46.72 85 ALA A N 1
ATOM 650 C CA . ALA A 1 85 ? -17.401 -5.692 -13.655 1.00 46.72 85 ALA A CA 1
ATOM 651 C C . ALA A 1 85 ? -18.559 -5.067 -14.443 1.00 46.72 85 ALA A C 1
ATOM 653 O O . ALA A 1 85 ? -19.695 -5.524 -14.320 1.00 46.72 85 ALA A O 1
ATOM 654 N N . LYS A 1 86 ? -18.279 -3.984 -15.169 1.00 38.41 86 LYS A N 1
ATOM 655 C CA . LYS A 1 86 ? -19.230 -3.322 -16.061 1.00 38.41 86 LYS A CA 1
ATOM 656 C C . LYS A 1 86 ? -18.992 -3.760 -17.498 1.00 38.41 86 LYS A C 1
ATOM 658 O O . LYS A 1 86 ? -17.804 -3.823 -17.888 1.00 38.41 86 LYS A O 1
#

Sequence (86 aa):
MLALPALLFVIGCATSAARTADDYEPGSAPRPQFVKDNETCARQATIDQRRFGIGGEMDPTHGTFNRMYDACMRASGYQRKQKEAK

Secondary structure (DSSP, 8-state):
----------------PPP-GGGEE-TTS-HHHHHHHHHHHHHHHHHHHHHHSTTGGG-TT-HHHHHHHHHHHHHTTPEEPP----

Mean predicted aligned error: 9.57 Å

Solvent-accessible surface area (backbone atoms only — not comparable to full-atom values): 5228 Å² total; per-residue (Å²): 136,93,86,83,86,80,84,77,78,76,77,68,84,74,72,37,66,73,73,54,66,86,50,42,42,59,80,91,52,56,67,72,58,46,52,54,51,44,53,50,25,51,54,51,12,51,54,46,12,51,74,72,25,77,66,27,85,73,30,75,56,31,62,46,25,38,53,45,27,50,54,42,40,45,74,74,70,35,44,70,58,80,77,79,90,124

Radius of gyration: 17.41 Å; Cα contacts (8 Å, |Δi|>4): 79; chains: 1; bounding box: 33×41×53 Å